Protein AF-A0A2N2SIC5-F1 (afdb_monomer_lite)

pLDDT: mean 75.86, std 14.74, range [39.22, 92.5]

Radius of gyration: 24.03 Å; chains: 1; bounding box: 62×28×42 Å

Structure (mmCIF, N/CA/C/O backbone):
data_AF-A0A2N2SIC5-F1
#
_entry.id   AF-A0A2N2SIC5-F1
#
loop_
_atom_site.group_PDB
_atom_site.id
_atom_site.type_symbol
_atom_site.label_atom_id
_atom_site.label_alt_id
_atom_site.label_comp_id
_atom_site.label_asym_id
_atom_site.label_entity_id
_atom_site.label_seq_id
_atom_site.pdbx_PDB_ins_code
_atom_site.Cartn_x
_atom_site.Cartn_y
_atom_site.Cartn_z
_atom_site.occupancy
_atom_site.B_iso_or_equiv
_atom_site.auth_seq_id
_atom_site.auth_comp_id
_atom_site.auth_asym_id
_atom_site.auth_atom_id
_atom_site.pdbx_PDB_model_num
ATOM 1 N N . MET A 1 1 ? -31.256 8.139 -13.912 1.00 39.22 1 MET A N 1
ATOM 2 C CA . MET A 1 1 ? -32.520 7.819 -13.214 1.00 39.22 1 MET A CA 1
ATOM 3 C C . MET A 1 1 ? -32.437 6.377 -12.755 1.00 39.22 1 MET A C 1
ATOM 5 O O . MET A 1 1 ? -32.434 5.492 -13.598 1.00 39.22 1 MET A O 1
ATOM 9 N N . THR A 1 2 ? -32.267 6.130 -11.459 1.00 52.50 2 THR A N 1
ATOM 10 C CA . THR A 1 2 ? -32.295 4.773 -10.899 1.00 52.50 2 THR A CA 1
ATOM 11 C C . THR A 1 2 ? -33.745 4.310 -10.820 1.00 52.50 2 THR A C 1
ATOM 13 O O . THR A 1 2 ? -34.577 4.963 -10.194 1.00 52.50 2 THR A O 1
ATOM 16 N N . ILE A 1 3 ? -34.062 3.209 -11.498 1.00 56.78 3 ILE A N 1
ATOM 17 C CA . ILE A 1 3 ? -35.360 2.546 -11.384 1.00 56.78 3 ILE A CA 1
ATOM 18 C C . ILE A 1 3 ? -35.374 1.895 -10.001 1.00 56.78 3 ILE A C 1
ATOM 20 O O . ILE A 1 3 ? -34.722 0.876 -9.795 1.00 56.78 3 ILE A O 1
ATOM 24 N N . GLU A 1 4 ? -36.041 2.523 -9.031 1.00 64.50 4 GLU A N 1
ATOM 25 C CA . GLU A 1 4 ? -36.228 1.907 -7.715 1.00 64.50 4 GLU A CA 1
ATOM 26 C C . GLU A 1 4 ? -36.967 0.580 -7.887 1.00 64.50 4 GLU A C 1
ATOM 28 O O . GLU A 1 4 ? -38.041 0.532 -8.502 1.00 64.50 4 GLU A O 1
ATOM 33 N N . SER A 1 5 ? -36.388 -0.493 -7.348 1.00 83.06 5 SER A N 1
ATOM 34 C CA . SER A 1 5 ? -36.989 -1.817 -7.439 1.00 83.06 5 SER A CA 1
ATOM 35 C C . SER A 1 5 ? -38.326 -1.838 -6.686 1.00 83.06 5 SER A C 1
ATOM 37 O O . SER A 1 5 ? -38.518 -1.140 -5.686 1.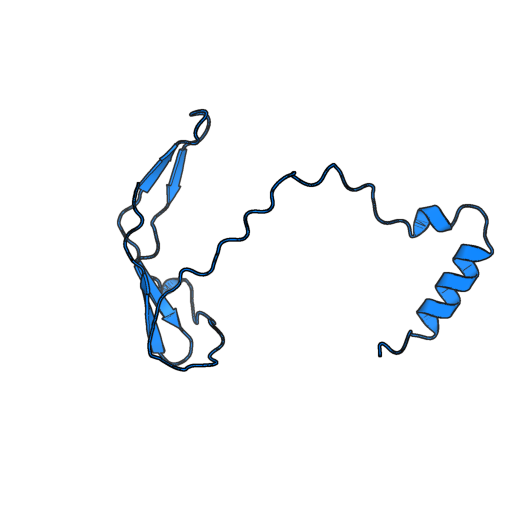00 83.06 5 SER A O 1
ATOM 39 N N . LEU A 1 6 ? -39.285 -2.645 -7.152 1.00 81.94 6 LEU A N 1
ATOM 40 C CA . LEU A 1 6 ? -40.566 -2.828 -6.449 1.00 81.94 6 LEU A CA 1
ATOM 41 C C . LEU A 1 6 ? -40.355 -3.326 -5.009 1.00 81.94 6 LEU A C 1
ATOM 43 O O . LEU A 1 6 ? -41.131 -2.986 -4.115 1.00 81.94 6 LEU A O 1
ATOM 47 N N . LEU A 1 7 ? -39.268 -4.070 -4.786 1.00 81.00 7 LEU A N 1
ATOM 48 C CA . LEU A 1 7 ? -38.844 -4.538 -3.475 1.00 81.00 7 LEU A CA 1
ATOM 49 C C . LEU A 1 7 ? -38.446 -3.373 -2.560 1.00 81.00 7 LEU A C 1
ATOM 51 O O . LEU A 1 7 ? -38.922 -3.314 -1.429 1.00 81.00 7 LEU A O 1
ATOM 55 N N . ASP A 1 8 ? -37.672 -2.402 -3.052 1.00 82.44 8 ASP A N 1
ATOM 56 C CA . ASP A 1 8 ? -37.278 -1.229 -2.256 1.00 82.44 8 ASP A CA 1
ATOM 57 C C . ASP A 1 8 ? -38.491 -0.414 -1.804 1.00 82.44 8 ASP A C 1
ATOM 59 O O . ASP A 1 8 ? -38.543 0.065 -0.669 1.00 82.44 8 ASP A O 1
ATOM 63 N N . LYS A 1 9 ? -39.505 -0.284 -2.666 1.00 83.88 9 LYS A N 1
ATOM 64 C CA . LYS A 1 9 ? -40.752 0.409 -2.310 1.00 83.88 9 LYS A CA 1
ATOM 65 C C . LYS A 1 9 ? -41.540 -0.348 -1.243 1.00 83.88 9 LYS A C 1
ATOM 67 O O . LYS A 1 9 ? -42.025 0.276 -0.298 1.00 83.88 9 LYS A O 1
ATOM 72 N N . ALA A 1 10 ? -41.643 -1.671 -1.367 1.00 82.81 1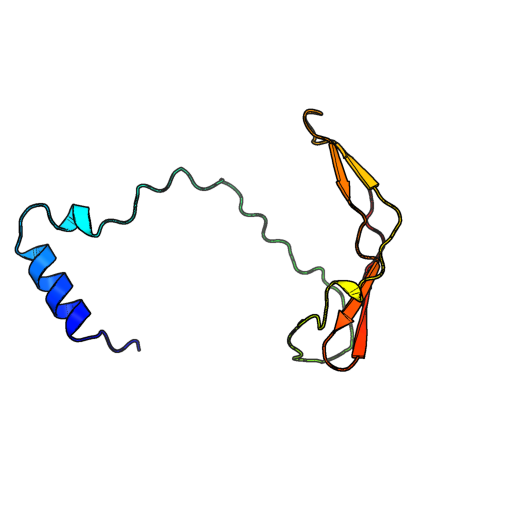0 ALA A N 1
ATOM 73 C CA . ALA A 1 10 ? -42.327 -2.514 -0.388 1.00 82.81 10 ALA A CA 1
ATOM 74 C C . ALA A 1 10 ? -41.624 -2.482 0.980 1.00 82.81 10 ALA A C 1
ATOM 76 O O . ALA A 1 10 ? -42.278 -2.288 2.005 1.00 82.81 10 ALA A O 1
ATOM 77 N N . VAL A 1 11 ? -40.291 -2.576 0.997 1.00 83.44 11 VAL A N 1
ATOM 78 C CA . VAL A 1 11 ? -39.489 -2.505 2.227 1.00 83.44 11 VAL A CA 1
ATOM 79 C C . VAL A 1 11 ? -39.643 -1.139 2.902 1.00 83.44 11 VAL A C 1
ATOM 81 O O . VAL A 1 11 ? -39.934 -1.080 4.096 1.00 83.44 11 VAL A O 1
ATOM 84 N N . LYS A 1 12 ? -39.560 -0.031 2.149 1.00 84.19 12 LYS A N 1
ATOM 85 C CA . LYS A 1 12 ? -39.780 1.326 2.690 1.00 84.19 12 LYS A CA 1
ATOM 86 C C . LYS A 1 12 ? -41.182 1.500 3.290 1.00 84.19 12 LYS A C 1
ATOM 88 O O . LYS A 1 12 ? -41.326 2.144 4.329 1.00 84.19 12 LYS A O 1
ATOM 93 N N . ALA A 1 13 ? -42.211 0.929 2.661 1.00 84.75 13 ALA A N 1
ATOM 94 C CA . ALA A 1 13 ? -43.585 0.997 3.160 1.00 84.75 13 ALA A CA 1
ATOM 95 C C . ALA A 1 13 ? -43.768 0.242 4.489 1.00 84.75 13 ALA A C 1
ATOM 97 O O . ALA A 1 13 ? -44.422 0.759 5.396 1.00 84.75 13 ALA A O 1
ATOM 98 N N . VAL A 1 14 ? -43.161 -0.941 4.629 1.00 84.50 14 VAL A N 1
ATOM 99 C CA . VAL A 1 14 ? -43.212 -1.736 5.869 1.00 84.50 14 VAL A CA 1
ATOM 100 C C . VAL A 1 14 ? -42.466 -1.035 7.002 1.00 84.50 14 VAL A C 1
ATOM 102 O O . VAL A 1 14 ? -43.013 -0.891 8.094 1.00 84.50 14 VAL A O 1
ATOM 105 N N . VAL A 1 15 ? -41.269 -0.509 6.726 1.00 86.44 15 VAL A N 1
ATOM 106 C CA . VAL A 1 15 ? -40.467 0.219 7.722 1.00 86.44 15 VAL A CA 1
ATOM 107 C C . VAL A 1 15 ? -41.213 1.432 8.289 1.00 86.44 15 VAL A C 1
ATOM 109 O O . VAL A 1 15 ? -41.099 1.712 9.477 1.00 86.44 15 VAL A O 1
ATOM 112 N N . LYS A 1 16 ? -42.006 2.130 7.465 1.00 83.88 16 LYS A N 1
ATOM 113 C CA . LYS A 1 16 ? -42.798 3.295 7.895 1.00 83.88 16 LYS A CA 1
ATOM 114 C C . LYS A 1 16 ? -44.042 2.917 8.711 1.00 83.88 16 LYS A C 1
ATOM 116 O O . LYS A 1 16 ? -44.528 3.725 9.498 1.00 83.88 16 LYS A O 1
ATOM 121 N N . LYS A 1 17 ? -44.598 1.724 8.482 1.00 85.62 17 LYS A N 1
ATOM 122 C CA . LYS A 1 17 ? -45.822 1.247 9.141 1.00 85.62 17 LYS A CA 1
ATOM 123 C C . LYS A 1 17 ? -45.543 0.712 10.547 1.00 85.62 17 LYS A C 1
ATOM 125 O O . LYS A 1 17 ? -46.347 0.927 11.450 1.00 85.62 17 LYS A O 1
ATOM 130 N N . GLU A 1 18 ? -44.415 0.032 10.726 1.00 86.44 18 GLU A N 1
ATOM 131 C CA . GLU A 1 18 ? -44.089 -0.671 11.965 1.00 86.44 18 GLU A CA 1
ATOM 132 C C . GLU A 1 18 ? -43.210 0.179 12.898 1.00 86.44 18 GLU A C 1
ATOM 134 O O . GLU A 1 18 ? -42.106 0.613 12.558 1.00 86.44 18 GLU A O 1
ATOM 139 N N . LYS A 1 19 ? -43.685 0.414 14.126 1.00 81.75 19 LYS A N 1
ATOM 140 C CA . LYS A 1 19 ? -43.005 1.289 15.092 1.00 81.75 19 LYS A CA 1
ATOM 141 C C . LYS A 1 19 ? -41.642 0.707 15.495 1.00 81.75 19 LYS A C 1
ATOM 143 O O . LYS A 1 19 ? -41.565 -0.377 16.061 1.00 81.75 19 LYS A O 1
ATOM 148 N N . GLY A 1 20 ? -40.568 1.464 15.264 1.00 76.69 20 GLY A N 1
ATOM 149 C CA . GLY A 1 20 ? -39.199 1.103 15.663 1.00 76.69 20 GLY A CA 1
ATOM 150 C C . GLY A 1 20 ? -38.357 0.421 14.580 1.00 76.69 20 GLY A C 1
ATOM 151 O O . GLY A 1 20 ? -37.150 0.275 14.770 1.00 76.69 20 GLY A O 1
ATOM 152 N N . TRP A 1 21 ? -38.944 0.085 13.429 1.00 80.06 21 TRP A N 1
ATOM 153 C CA . TRP A 1 21 ? -38.237 -0.553 12.311 1.00 80.06 21 TRP A CA 1
ATOM 154 C C . TRP A 1 21 ? -37.280 0.380 11.569 1.00 80.06 21 TRP A C 1
ATOM 156 O O . TRP A 1 21 ? -36.331 -0.080 10.939 1.00 80.06 21 TRP A O 1
ATOM 166 N N . GLU A 1 22 ? -37.448 1.693 11.713 1.00 79.56 22 GLU A N 1
ATOM 167 C CA . GLU A 1 22 ? -36.504 2.692 11.198 1.00 79.56 22 GLU A CA 1
ATOM 168 C C . GLU A 1 22 ? -35.083 2.477 11.744 1.00 79.56 22 GLU A C 1
ATOM 170 O O . GLU A 1 22 ? -34.103 2.726 11.046 1.00 79.56 22 GLU A O 1
ATOM 175 N N . LYS A 1 23 ? -34.959 1.941 12.968 1.00 77.44 23 LYS A N 1
ATOM 176 C CA . LYS A 1 23 ? -33.663 1.623 13.582 1.00 77.44 23 LYS A CA 1
ATOM 177 C C . LYS A 1 23 ? -33.007 0.375 12.989 1.00 77.44 23 LYS A C 1
ATOM 179 O O . LYS A 1 23 ? -31.792 0.256 13.073 1.00 77.44 23 LYS A O 1
ATOM 184 N N . ALA A 1 24 ? -33.782 -0.535 12.396 1.00 76.88 24 ALA A N 1
ATOM 185 C CA . ALA A 1 24 ? -33.266 -1.769 11.800 1.00 76.88 24 ALA A CA 1
ATOM 186 C C . ALA A 1 24 ? -32.572 -1.524 10.450 1.00 76.88 24 ALA A C 1
ATOM 188 O O . ALA A 1 24 ? -31.701 -2.293 10.058 1.00 76.88 24 ALA A O 1
ATOM 189 N N . ILE A 1 25 ? -32.943 -0.441 9.757 1.00 75.88 25 ILE A N 1
ATOM 190 C CA . ILE A 1 25 ? -32.332 -0.026 8.486 1.00 75.88 25 ILE A CA 1
ATOM 191 C C . ILE A 1 25 ? -31.387 1.171 8.636 1.00 75.88 25 ILE A C 1
ATOM 193 O O . ILE A 1 25 ? -30.804 1.627 7.651 1.00 75.88 25 ILE A O 1
ATOM 197 N N . ALA A 1 26 ? -31.261 1.718 9.847 1.00 76.38 26 ALA A N 1
ATOM 198 C CA . ALA A 1 26 ? -30.394 2.853 10.095 1.00 76.38 26 ALA A CA 1
ATOM 199 C C . ALA A 1 26 ? -28.930 2.431 9.887 1.00 76.38 26 ALA A C 1
ATOM 201 O O . ALA A 1 26 ? -28.489 1.440 10.476 1.00 76.38 26 ALA A O 1
ATOM 202 N N . PRO A 1 27 ? -28.150 3.168 9.076 1.00 76.00 27 PRO A N 1
ATOM 203 C CA . PRO A 1 27 ? -26.719 2.928 9.006 1.00 76.00 27 PRO A CA 1
ATOM 204 C C . PRO A 1 27 ? -26.107 3.123 10.404 1.00 76.00 27 PRO A C 1
ATOM 206 O O . PRO A 1 27 ? -26.572 3.984 11.159 1.00 76.00 27 PRO A O 1
ATOM 209 N N . PRO A 1 28 ? -25.069 2.350 10.767 1.00 78.31 28 PRO A N 1
ATOM 210 C CA . PRO A 1 28 ? -24.436 2.464 12.074 1.00 78.31 28 PRO A CA 1
ATOM 211 C C . PRO A 1 28 ? -23.924 3.888 12.308 1.00 78.31 28 PRO A C 1
ATOM 213 O O . PRO A 1 28 ? -23.543 4.590 11.364 1.00 78.31 28 PRO A O 1
ATOM 216 N N . ALA A 1 29 ? -23.902 4.303 13.576 1.00 79.25 29 ALA A N 1
ATOM 217 C CA . ALA A 1 29 ? -23.380 5.604 13.967 1.00 79.25 29 ALA A CA 1
ATOM 218 C C . ALA A 1 29 ? -21.940 5.754 13.451 1.00 79.25 29 ALA A C 1
ATOM 220 O O . ALA A 1 29 ? -21.048 4.993 13.825 1.00 79.25 29 ALA A O 1
ATOM 221 N N . LYS A 1 30 ? -21.719 6.721 12.558 1.00 78.88 30 LYS A N 1
ATOM 222 C CA . LYS A 1 30 ? -20.378 7.061 12.081 1.00 78.88 30 LYS A CA 1
ATOM 223 C C . LYS A 1 30 ? -19.736 7.993 13.104 1.00 78.88 30 LYS A C 1
ATOM 225 O O . LYS A 1 30 ? -20.351 8.978 13.505 1.00 78.88 30 LYS A O 1
ATOM 230 N N . GLY A 1 31 ? -18.514 7.670 13.523 1.00 80.88 31 GLY A N 1
ATOM 231 C CA . GLY A 1 31 ? -17.701 8.560 14.350 1.00 80.88 31 GLY A CA 1
ATOM 232 C C . GLY A 1 31 ? -17.357 9.869 13.625 1.00 80.88 31 GLY A C 1
ATOM 233 O O . GLY A 1 31 ? -17.621 9.998 12.423 1.00 80.88 31 GLY A O 1
ATOM 234 N N . PRO A 1 32 ? -16.765 10.846 14.333 1.00 79.56 32 PRO A N 1
ATOM 235 C CA . PRO A 1 32 ? -16.348 12.102 13.728 1.00 79.56 32 PRO A CA 1
ATOM 236 C C . PRO A 1 32 ? -15.396 11.830 12.562 1.00 79.56 32 PRO A C 1
ATOM 238 O O . PRO A 1 32 ? -14.389 11.135 12.692 1.00 79.56 32 PRO A O 1
ATOM 241 N N . GLN A 1 33 ? -15.741 12.371 11.399 1.00 73.12 33 GLN A N 1
ATOM 242 C CA . GLN A 1 33 ? -14.870 12.342 10.237 1.00 73.12 33 GLN A CA 1
ATOM 243 C C . GLN A 1 33 ? -13.672 13.261 10.508 1.00 73.12 33 GLN A C 1
ATOM 245 O O . GLN A 1 33 ? -13.846 14.347 11.059 1.00 73.12 33 GLN A O 1
ATOM 250 N N . ALA A 1 34 ? -12.462 12.834 10.135 1.00 75.94 34 ALA A N 1
ATOM 251 C CA . ALA A 1 34 ? -11.269 13.662 10.290 1.00 75.94 34 ALA A CA 1
ATOM 252 C C . ALA A 1 34 ? -11.491 15.048 9.642 1.00 75.94 34 ALA A C 1
ATOM 254 O O . ALA A 1 34 ? -12.042 15.111 8.536 1.00 75.94 34 ALA A O 1
ATOM 255 N N . PRO A 1 35 ? -11.061 16.146 10.296 1.00 72.50 35 PRO A N 1
ATOM 256 C CA . PRO A 1 35 ? -11.340 17.517 9.852 1.00 72.50 35 PRO A CA 1
ATOM 257 C C . PRO A 1 35 ? -10.746 17.827 8.474 1.00 72.50 35 PRO A C 1
ATOM 259 O O . PRO A 1 35 ? -11.223 18.713 7.768 1.00 72.50 35 PRO A O 1
ATOM 262 N N . THR A 1 36 ? -9.740 17.058 8.062 1.00 65.81 36 THR A N 1
ATOM 263 C CA . THR A 1 36 ? -9.022 17.265 6.814 1.00 65.81 36 THR A CA 1
ATOM 264 C C . THR A 1 36 ? -8.931 15.939 6.067 1.00 65.81 36 THR A C 1
ATOM 266 O O . THR A 1 36 ? -8.235 15.018 6.485 1.00 65.81 36 THR A O 1
ATOM 269 N N . ARG A 1 37 ? -9.618 15.829 4.924 1.00 65.56 37 ARG A N 1
ATOM 270 C CA . ARG A 1 37 ? -9.229 14.871 3.879 1.00 65.56 37 ARG A CA 1
ATOM 271 C C . ARG A 1 37 ? -8.184 15.568 3.025 1.00 65.56 37 ARG A C 1
ATOM 273 O O . ARG A 1 37 ? -8.513 16.541 2.348 1.00 65.56 37 ARG A O 1
ATOM 280 N N . GLY A 1 38 ? -6.947 15.079 3.051 1.00 60.69 38 GLY A N 1
ATOM 281 C CA . GLY A 1 38 ? -5.950 15.485 2.069 1.00 60.69 38 GLY A CA 1
ATOM 282 C C . GLY A 1 38 ? -6.478 15.156 0.675 1.00 60.69 38 GLY A C 1
ATOM 283 O O . GLY A 1 38 ? -6.626 13.989 0.322 1.00 60.69 38 GLY A O 1
ATOM 284 N N . LYS A 1 39 ? -6.815 16.179 -0.111 1.00 64.19 39 LYS A N 1
ATOM 285 C CA . LYS A 1 39 ? -6.931 16.026 -1.558 1.00 64.19 39 LYS A CA 1
ATOM 286 C C . LYS A 1 39 ? -5.496 16.078 -2.054 1.00 64.19 39 LYS A C 1
ATOM 288 O O . LYS A 1 39 ? -4.942 17.167 -2.163 1.00 64.19 39 LYS A O 1
ATOM 293 N N . GLY A 1 40 ? -4.871 14.921 -2.261 1.00 46.91 40 GLY A N 1
ATOM 294 C CA . GLY A 1 40 ? -3.648 14.893 -3.052 1.00 46.91 40 GLY A CA 1
ATOM 295 C C . GLY A 1 40 ? -3.979 15.579 -4.371 1.00 46.91 40 GLY A C 1
ATOM 296 O O . GLY A 1 40 ? -4.867 15.116 -5.087 1.00 46.91 40 GLY A O 1
ATOM 297 N N . LEU A 1 41 ? -3.368 16.732 -4.644 1.00 55.16 41 LEU A N 1
ATOM 298 C CA . LEU A 1 41 ? -3.409 17.253 -5.998 1.00 55.16 41 LEU A CA 1
ATOM 299 C C . LEU A 1 41 ? -2.686 16.202 -6.843 1.00 55.16 41 LEU A C 1
ATOM 301 O O . LEU A 1 41 ? -1.556 15.854 -6.488 1.00 55.16 41 LEU A O 1
ATOM 305 N N . PRO A 1 42 ? -3.289 15.667 -7.920 1.00 51.56 42 PRO A N 1
ATOM 306 C CA . PRO A 1 42 ? -2.472 15.027 -8.932 1.00 51.56 42 PRO A CA 1
ATOM 307 C C . PRO A 1 42 ? -1.437 16.078 -9.325 1.00 51.56 42 PRO A C 1
ATOM 309 O O . PRO A 1 42 ? -1.799 17.197 -9.701 1.00 51.56 42 PRO A O 1
ATOM 312 N N . GLY A 1 43 ? -0.160 15.769 -9.095 1.00 45.44 43 GLY A N 1
ATOM 3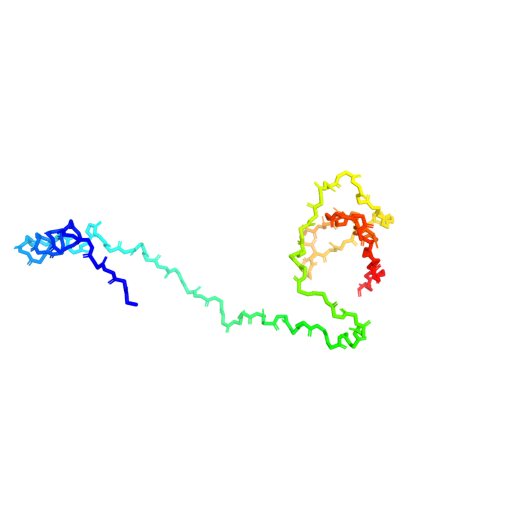13 C CA . GLY A 1 43 ? 0.922 16.676 -9.438 1.00 45.44 43 GLY A CA 1
ATOM 314 C C . GLY A 1 43 ? 0.716 17.129 -10.875 1.00 45.44 43 GLY A C 1
ATOM 315 O O . GLY A 1 43 ? 0.369 16.310 -11.731 1.00 45.44 43 GLY A O 1
ATOM 316 N N . ALA A 1 44 ? 0.868 18.430 -11.123 1.00 48.31 44 ALA A N 1
ATOM 317 C CA . ALA A 1 44 ? 0.905 18.991 -12.463 1.00 48.31 44 ALA A CA 1
ATOM 318 C C . ALA A 1 44 ? 2.148 18.444 -13.178 1.00 48.31 44 ALA A C 1
ATOM 320 O O . ALA A 1 44 ? 3.170 19.107 -13.314 1.00 48.31 44 ALA A O 1
ATOM 321 N N . THR A 1 45 ? 2.072 17.185 -13.579 1.00 47.94 45 THR A N 1
ATOM 322 C CA . THR A 1 45 ? 3.002 16.563 -14.496 1.00 47.94 45 THR A CA 1
ATOM 323 C C . THR A 1 45 ? 2.415 16.873 -15.856 1.00 47.94 45 THR A C 1
ATOM 325 O O . THR A 1 45 ? 1.458 16.238 -16.296 1.00 47.94 45 THR A O 1
ATOM 328 N N . GLN A 1 46 ? 2.936 17.921 -16.494 1.00 46.25 46 GLN A N 1
ATOM 329 C CA . GLN A 1 46 ? 2.904 17.993 -17.946 1.00 46.25 46 GLN A CA 1
ATOM 330 C C . GLN A 1 46 ? 3.627 16.742 -18.441 1.00 46.25 46 GLN A C 1
ATOM 332 O O . GLN A 1 46 ? 4.852 16.686 -18.461 1.00 46.25 46 GLN A O 1
ATOM 337 N N . GLN A 1 47 ? 2.858 15.710 -18.757 1.00 43.59 47 GLN A N 1
ATOM 338 C CA . GLN A 1 47 ? 3.322 14.608 -19.570 1.00 43.59 47 GLN A CA 1
ATOM 339 C C . GLN A 1 47 ? 2.502 14.685 -20.853 1.00 43.59 47 GLN A C 1
ATOM 341 O O . GLN A 1 47 ? 1.328 14.318 -20.894 1.00 43.59 47 GLN A O 1
ATOM 346 N N . GLU A 1 48 ? 3.110 15.282 -21.878 1.00 45.47 48 GLU A N 1
ATOM 347 C CA . GLU A 1 48 ? 2.677 15.118 -23.260 1.00 45.47 48 GLU A CA 1
ATOM 348 C C . GLU A 1 48 ? 2.669 13.616 -23.554 1.00 45.47 48 GLU A C 1
ATOM 350 O O . GLU A 1 48 ? 3.706 12.959 -23.580 1.00 45.47 48 GLU A O 1
ATOM 355 N N . GLY A 1 49 ? 1.474 13.051 -23.672 1.00 39.94 49 GLY A N 1
ATOM 356 C CA . GLY A 1 49 ? 1.293 11.613 -23.802 1.00 39.94 49 GLY A CA 1
ATOM 357 C C . GLY A 1 49 ? -0.157 11.243 -23.566 1.00 39.94 49 GLY A C 1
ATOM 358 O O . GLY A 1 49 ? -0.509 10.684 -22.533 1.00 39.94 49 GLY A O 1
ATOM 359 N N . GLY A 1 50 ? -1.019 11.621 -24.509 1.00 45.22 50 GLY A N 1
ATOM 360 C CA . GLY A 1 50 ? -2.423 11.241 -24.499 1.00 45.22 50 GLY A CA 1
ATOM 361 C C . GLY A 1 50 ? -2.573 9.723 -24.510 1.00 45.22 50 GLY A C 1
ATOM 362 O O . GLY A 1 50 ? -2.238 9.057 -25.484 1.00 45.22 50 GLY A O 1
ATOM 363 N N . GLY A 1 51 ? -3.126 9.198 -23.425 1.00 39.59 51 GLY A N 1
ATOM 364 C CA . GLY A 1 51 ? -3.586 7.829 -23.318 1.00 39.59 51 GLY A CA 1
ATOM 365 C C . GLY A 1 51 ? -4.688 7.783 -22.276 1.00 39.59 51 GLY A C 1
ATOM 366 O O . GLY A 1 51 ? -4.416 7.787 -21.082 1.00 39.59 51 GLY A O 1
ATOM 367 N N . SER A 1 52 ? -5.941 7.726 -22.727 1.00 47.81 52 SER A N 1
ATOM 368 C CA . SER A 1 52 ? -7.079 7.270 -21.919 1.00 47.81 52 SER A CA 1
ATOM 369 C C . SER A 1 52 ? -6.933 5.759 -21.665 1.00 47.81 52 SER A C 1
ATOM 371 O O . SER A 1 52 ? -7.776 4.963 -22.072 1.00 47.81 52 SER A O 1
ATOM 373 N N . GLY A 1 53 ? -5.808 5.357 -21.078 1.00 51.34 53 GLY A N 1
ATOM 374 C CA . GLY A 1 53 ? -5.499 3.993 -20.691 1.00 51.34 53 GLY A CA 1
ATOM 375 C C . GLY A 1 53 ? -5.836 3.832 -19.222 1.00 51.34 53 GLY A C 1
ATOM 376 O O . GLY A 1 53 ? -5.416 4.632 -18.388 1.00 51.34 53 GLY A O 1
ATOM 377 N N . SER A 1 54 ? -6.627 2.817 -18.900 1.00 57.66 54 SER A N 1
ATOM 378 C CA . SER A 1 54 ? -6.778 2.379 -17.520 1.00 57.66 54 SER A CA 1
ATOM 379 C C . SER A 1 54 ? -5.376 2.091 -16.970 1.00 57.66 54 SER A C 1
ATOM 381 O O . SER A 1 54 ? -4.637 1.328 -17.589 1.00 57.66 54 SER A O 1
ATOM 383 N N . PHE A 1 55 ? -4.982 2.710 -15.852 1.00 65.69 55 PHE A N 1
ATOM 384 C CA . PHE A 1 55 ? -3.730 2.386 -15.156 1.00 65.69 55 PHE A CA 1
ATOM 385 C C . PHE A 1 55 ? -3.895 1.025 -14.467 1.00 65.69 55 PHE A C 1
ATOM 387 O O . PHE A 1 55 ? -4.037 0.938 -13.248 1.00 65.69 55 PHE A O 1
ATOM 394 N N . VAL A 1 56 ? -3.968 -0.029 -15.279 1.00 74.00 56 VAL A N 1
ATOM 395 C CA . VAL A 1 56 ? -4.074 -1.418 -14.847 1.00 74.00 56 VAL A CA 1
ATOM 396 C C . VAL A 1 56 ? -2.688 -2.011 -14.962 1.00 74.00 56 VAL A C 1
ATOM 398 O O . VAL A 1 56 ? -2.100 -2.122 -16.038 1.00 74.00 56 VAL A O 1
ATOM 401 N N . GLU A 1 57 ? -2.146 -2.333 -13.803 1.00 73.56 57 GLU A N 1
ATOM 402 C CA . GLU A 1 57 ? -0.936 -3.119 -13.708 1.00 73.56 57 GLU A CA 1
ATOM 403 C C . GLU A 1 57 ? -1.237 -4.569 -14.083 1.00 73.56 57 GLU A C 1
ATOM 405 O O . GLU A 1 57 ? -2.256 -5.121 -13.664 1.00 73.56 57 GLU A O 1
ATOM 410 N N . GLN A 1 58 ? -0.346 -5.178 -14.864 1.00 75.56 58 GLN A N 1
ATOM 411 C CA . GLN A 1 58 ? -0.513 -6.560 -15.303 1.00 75.56 58 GLN A C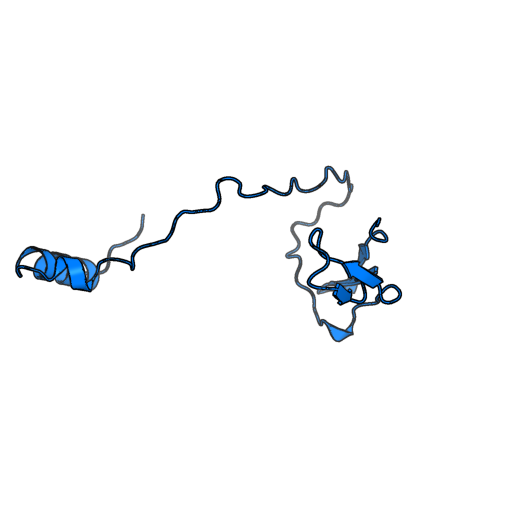A 1
ATOM 412 C C . GLN A 1 58 ? -0.210 -7.557 -14.175 1.00 75.56 58 GLN A C 1
ATOM 414 O O . GLN A 1 58 ? -0.958 -8.513 -13.983 1.00 75.56 58 GLN A O 1
ATOM 419 N N . ASP A 1 59 ? 0.885 -7.342 -13.439 1.00 81.00 59 ASP A N 1
ATOM 420 C CA . ASP A 1 59 ? 1.294 -8.174 -12.307 1.00 81.00 59 ASP A CA 1
ATOM 421 C C . ASP A 1 59 ? 2.220 -7.397 -11.357 1.00 81.00 59 ASP A C 1
ATOM 423 O O . ASP A 1 59 ? 3.108 -6.667 -11.798 1.00 81.00 59 ASP A O 1
ATOM 427 N N . TYR A 1 60 ? 2.051 -7.612 -10.051 1.00 80.75 60 TYR A N 1
ATOM 428 C CA . TYR A 1 60 ? 2.862 -6.996 -9.002 1.00 80.75 60 TYR A CA 1
ATOM 429 C C . TYR A 1 60 ? 4.301 -7.529 -8.965 1.00 80.75 60 TYR A C 1
ATOM 431 O O . TYR A 1 60 ? 5.175 -6.887 -8.383 1.00 80.75 60 TYR A O 1
ATOM 439 N N . THR A 1 61 ? 4.561 -8.701 -9.553 1.00 85.75 61 THR A N 1
ATOM 440 C CA . THR A 1 61 ? 5.913 -9.283 -9.600 1.00 85.75 61 THR A CA 1
ATOM 441 C C . THR A 1 61 ? 6.825 -8.590 -10.614 1.00 85.7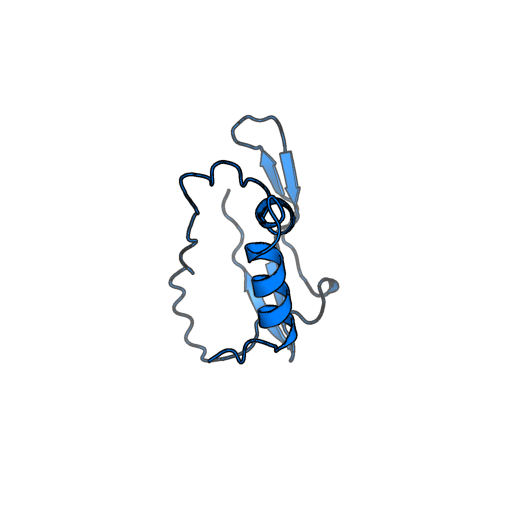5 61 THR A C 1
ATOM 443 O O . THR A 1 61 ? 8.045 -8.650 -10.484 1.00 85.75 61 THR A O 1
ATOM 446 N N . ALA A 1 62 ? 6.250 -7.880 -11.590 1.00 84.75 62 ALA A N 1
ATOM 447 C CA . ALA A 1 62 ? 6.988 -7.153 -12.623 1.00 84.75 62 ALA A CA 1
ATOM 448 C C . ALA A 1 62 ? 7.521 -5.787 -12.147 1.00 84.75 62 ALA A C 1
ATOM 450 O O . ALA A 1 62 ? 8.121 -5.045 -12.929 1.00 84.75 62 ALA A O 1
ATOM 451 N N . ARG A 1 63 ? 7.287 -5.429 -10.879 1.00 88.62 63 ARG A N 1
ATOM 452 C CA . ARG A 1 63 ? 7.755 -4.173 -10.296 1.00 88.62 63 ARG A CA 1
ATOM 453 C C . ARG A 1 63 ? 9.253 -4.224 -10.035 1.00 88.62 63 ARG A C 1
ATOM 455 O O . ARG A 1 63 ? 9.758 -5.144 -9.397 1.00 88.62 63 ARG A O 1
ATOM 462 N N . GLU A 1 64 ? 9.956 -3.175 -10.442 1.00 90.06 64 GLU A N 1
ATOM 463 C CA . GLU A 1 64 ? 11.313 -2.935 -9.952 1.00 90.06 64 GLU A CA 1
ATOM 464 C C . GLU A 1 64 ? 11.239 -1.970 -8.771 1.00 90.06 64 GLU A C 1
ATOM 466 O O . GLU A 1 64 ? 10.469 -1.004 -8.791 1.00 90.06 64 GLU A O 1
ATOM 471 N N . HIS A 1 65 ? 12.057 -2.212 -7.750 1.00 92.50 65 HIS A N 1
ATOM 472 C CA . HIS A 1 65 ? 12.085 -1.424 -6.523 1.00 92.50 65 HIS A CA 1
ATOM 473 C C . HIS A 1 65 ? 13.434 -0.728 -6.331 1.00 92.50 65 HIS A C 1
ATOM 475 O O . HIS A 1 65 ? 14.483 -1.220 -6.750 1.00 92.50 65 HIS A O 1
ATOM 481 N N . TRP A 1 66 ? 13.397 0.428 -5.677 1.00 91.25 66 TRP A N 1
ATOM 482 C CA . TRP A 1 66 ? 14.566 1.045 -5.063 1.00 91.25 66 TRP A CA 1
ATOM 483 C C . TRP A 1 66 ? 14.984 0.261 -3.804 1.00 91.25 66 TRP A C 1
ATOM 485 O O . TRP A 1 66 ? 14.190 -0.539 -3.298 1.00 91.25 66 TRP A O 1
ATOM 495 N N . PRO A 1 67 ? 16.203 0.484 -3.274 1.00 92.00 67 PRO A N 1
ATOM 496 C CA . PRO A 1 67 ? 16.610 -0.084 -1.992 1.00 92.00 67 PRO A CA 1
ATOM 497 C C . PRO A 1 67 ? 15.600 0.209 -0.877 1.00 92.00 67 PRO A C 1
ATOM 499 O O . PRO A 1 67 ? 14.924 1.242 -0.895 1.00 92.00 67 PRO A O 1
ATOM 502 N N . GLU A 1 68 ? 15.514 -0.699 0.096 1.00 92.25 68 GLU A N 1
ATOM 503 C CA . GLU A 1 68 ? 14.628 -0.540 1.248 1.00 92.25 68 GLU A CA 1
ATOM 504 C C . GLU A 1 68 ? 14.888 0.770 1.985 1.00 92.25 68 GLU A C 1
ATOM 506 O O . GLU A 1 68 ? 16.028 1.214 2.155 1.00 92.25 68 GLU A O 1
ATOM 511 N N . ARG A 1 69 ? 13.800 1.381 2.448 1.00 86.75 69 ARG A N 1
ATOM 512 C CA . ARG A 1 69 ? 13.839 2.595 3.249 1.00 86.75 69 ARG A CA 1
ATOM 513 C C . ARG A 1 69 ? 13.065 2.410 4.534 1.00 86.75 69 ARG A C 1
ATOM 515 O O . ARG A 1 69 ? 12.046 1.729 4.560 1.00 86.75 69 ARG A O 1
ATOM 522 N N . SER A 1 70 ? 13.544 3.075 5.577 1.00 89.31 70 SER A N 1
ATOM 523 C CA . SER A 1 70 ? 12.890 3.161 6.875 1.00 89.31 70 SER A CA 1
ATOM 524 C C . SER A 1 70 ? 12.428 4.592 7.127 1.00 89.31 70 SER A C 1
ATOM 526 O O . SER A 1 70 ? 13.259 5.502 7.127 1.00 89.31 70 SER A O 1
ATOM 528 N N . VAL A 1 71 ? 11.138 4.793 7.393 1.00 86.00 71 VAL A N 1
ATOM 529 C CA . VAL A 1 71 ? 10.626 6.076 7.899 1.00 86.00 71 VAL A CA 1
ATOM 530 C C . VAL A 1 71 ? 9.964 5.852 9.243 1.00 86.00 71 VAL A C 1
ATOM 532 O O . VAL A 1 71 ? 9.089 4.998 9.389 1.00 86.00 71 VAL A O 1
ATOM 535 N N . ALA A 1 72 ? 10.415 6.621 10.228 1.00 88.88 72 ALA A N 1
ATOM 536 C CA . ALA A 1 72 ? 9.795 6.671 11.537 1.00 88.88 72 ALA A CA 1
ATOM 537 C C . ALA A 1 72 ? 8.557 7.569 11.488 1.00 88.88 72 ALA A C 1
ATOM 539 O O . ALA A 1 72 ? 8.545 8.607 10.820 1.00 88.88 72 ALA A O 1
ATOM 540 N N . THR A 1 73 ? 7.517 7.185 12.216 1.00 87.38 73 THR A N 1
ATOM 541 C CA . THR A 1 73 ? 6.394 8.074 12.491 1.00 87.38 73 THR A CA 1
ATOM 542 C C . THR A 1 73 ? 6.881 9.302 13.259 1.00 87.38 73 THR A C 1
ATOM 544 O O . THR A 1 73 ? 7.900 9.266 13.948 1.00 87.38 73 THR A O 1
ATOM 547 N N . SER A 1 74 ? 6.157 10.417 13.157 1.00 86.31 74 SER A N 1
ATOM 548 C CA . SER A 1 74 ? 6.550 11.675 13.811 1.00 86.31 74 SER A CA 1
ATOM 549 C C . SER A 1 74 ? 6.636 11.573 15.339 1.00 86.31 74 SER A C 1
ATOM 551 O O . SER A 1 74 ? 7.330 12.363 15.967 1.00 86.31 74 SER A O 1
ATOM 553 N N . ASP A 1 75 ? 5.914 10.621 15.931 1.00 85.81 75 ASP A N 1
ATOM 554 C CA . ASP A 1 75 ? 5.940 10.291 17.359 1.00 85.81 75 ASP A CA 1
ATOM 555 C C . ASP A 1 75 ? 7.000 9.230 17.723 1.00 85.81 75 ASP A C 1
ATOM 557 O O . ASP A 1 75 ? 7.177 8.921 18.899 1.00 85.81 75 ASP A O 1
ATOM 561 N N . GLY A 1 76 ? 7.710 8.676 16.733 1.00 84.50 76 GLY A N 1
ATOM 562 C CA . GLY A 1 76 ? 8.771 7.683 16.906 1.00 84.50 76 GLY A CA 1
ATOM 563 C C . GLY A 1 76 ? 8.296 6.301 17.362 1.00 84.50 76 GLY A C 1
ATOM 564 O O . GLY A 1 76 ? 9.127 5.452 17.676 1.00 84.50 76 GLY A O 1
ATOM 565 N N . VAL A 1 77 ? 6.982 6.064 17.419 1.00 91.06 77 VAL A N 1
ATOM 566 C CA . VAL A 1 77 ? 6.411 4.816 17.948 1.00 91.06 77 VAL A CA 1
ATOM 567 C C . VAL A 1 77 ? 6.544 3.669 16.947 1.00 91.06 77 VAL A C 1
ATOM 569 O O . VAL A 1 77 ? 6.743 2.521 17.346 1.00 91.06 77 VAL A O 1
ATOM 572 N N . PHE A 1 78 ? 6.468 3.965 15.648 1.00 89.50 78 PHE A N 1
ATOM 573 C CA . PHE A 1 78 ? 6.577 2.963 14.595 1.00 89.50 78 PHE A CA 1
ATOM 574 C C . PHE A 1 78 ? 7.612 3.365 13.554 1.00 89.50 78 PHE A C 1
ATOM 576 O O . PHE A 1 78 ? 7.718 4.526 13.167 1.00 89.50 78 PHE A O 1
ATOM 583 N N . THR A 1 79 ? 8.318 2.367 13.035 1.00 90.75 79 THR A N 1
ATOM 584 C CA . THR A 1 79 ? 9.171 2.512 11.859 1.00 90.75 79 THR A CA 1
ATOM 585 C C . THR A 1 79 ? 8.598 1.646 10.757 1.00 90.75 79 THR A C 1
ATOM 587 O O . THR A 1 79 ? 8.451 0.435 10.924 1.00 90.75 79 THR A O 1
ATOM 590 N N . VAL A 1 80 ? 8.265 2.264 9.630 1.00 88.62 80 VAL A N 1
ATOM 591 C CA . VAL A 1 80 ? 7.816 1.549 8.438 1.00 88.62 80 VAL A CA 1
ATOM 592 C C . VAL A 1 80 ? 9.033 1.293 7.568 1.00 88.62 80 VAL A C 1
ATOM 594 O O . VAL A 1 80 ? 9.698 2.238 7.145 1.00 88.62 80 VAL A O 1
ATOM 597 N N . ILE A 1 81 ? 9.313 0.017 7.314 1.00 90.81 81 ILE A N 1
ATOM 598 C CA . ILE A 1 81 ? 10.316 -0.416 6.345 1.00 90.81 81 ILE A CA 1
ATOM 599 C C . ILE A 1 81 ? 9.573 -0.801 5.073 1.00 90.81 81 ILE A C 1
ATOM 601 O O . ILE A 1 81 ? 8.695 -1.664 5.112 1.00 90.81 81 ILE A O 1
ATOM 605 N N . TRP A 1 82 ? 9.887 -0.151 3.956 1.00 90.38 82 TRP A N 1
ATOM 606 C CA . TRP A 1 82 ? 9.340 -0.543 2.663 1.00 90.38 82 TRP A CA 1
ATOM 607 C C . TRP A 1 82 ? 10.341 -0.306 1.526 1.00 90.38 82 TRP A C 1
ATOM 609 O O . TRP A 1 82 ? 11.090 0.673 1.559 1.00 90.38 82 TRP A O 1
ATOM 619 N N . PRO A 1 83 ? 10.343 -1.168 0.497 1.00 90.44 83 PRO A N 1
ATOM 620 C CA . PRO A 1 83 ? 11.058 -0.936 -0.754 1.00 90.44 83 PRO A CA 1
ATOM 621 C C . PRO A 1 83 ? 10.207 -0.073 -1.709 1.00 90.44 83 PRO A C 1
ATOM 623 O O . PRO A 1 83 ? 9.182 -0.542 -2.219 1.00 90.44 83 PRO A O 1
ATOM 626 N N . PRO A 1 84 ? 10.574 1.194 -1.984 1.00 90.81 84 PRO A N 1
ATOM 627 C CA . PRO A 1 84 ? 9.777 2.050 -2.857 1.00 90.81 84 PRO A CA 1
ATOM 628 C C . PRO A 1 84 ? 9.766 1.538 -4.296 1.00 90.81 84 PRO A C 1
ATOM 630 O O . PRO A 1 84 ? 10.794 1.120 -4.824 1.00 90.81 84 PRO A O 1
ATOM 633 N N . THR A 1 85 ? 8.618 1.609 -4.963 1.00 90.19 85 THR A N 1
ATOM 634 C CA . THR A 1 85 ? 8.515 1.219 -6.372 1.00 90.19 85 THR A CA 1
ATOM 635 C C . THR A 1 85 ? 9.293 2.190 -7.257 1.00 90.19 85 THR A C 1
ATOM 637 O O . THR A 1 85 ? 9.080 3.400 -7.202 1.00 90.19 85 THR A O 1
ATOM 640 N N . LYS A 1 86 ? 10.178 1.646 -8.091 1.00 89.31 86 LYS A N 1
ATOM 641 C CA . LYS A 1 86 ? 10.946 2.367 -9.109 1.00 89.31 86 LYS A CA 1
ATOM 642 C C . LYS A 1 86 ? 10.252 2.334 -10.462 1.00 89.31 86 LYS A C 1
ATOM 644 O O . LYS A 1 86 ? 10.233 3.340 -11.164 1.00 89.31 86 LYS A O 1
ATOM 649 N N . LYS A 1 87 ? 9.699 1.183 -10.838 1.00 88.00 87 LYS A N 1
ATOM 650 C CA . LYS A 1 87 ? 9.155 0.959 -12.177 1.00 88.00 87 LYS A CA 1
ATOM 651 C C . LYS A 1 87 ? 7.975 0.002 -12.132 1.00 88.00 87 LYS A C 1
ATOM 653 O O . LYS A 1 87 ? 7.998 -0.970 -11.379 1.00 88.00 87 LYS A O 1
ATOM 658 N N . LEU A 1 88 ? 6.977 0.285 -12.959 1.00 88.31 88 LEU A N 1
ATOM 659 C CA . LEU A 1 88 ? 5.788 -0.534 -13.168 1.00 88.31 88 LEU A CA 1
ATOM 660 C C . LEU A 1 88 ? 5.689 -0.910 -14.647 1.00 88.31 88 LEU A C 1
ATOM 662 O O . LEU A 1 88 ? 5.995 -0.087 -15.515 1.00 88.31 88 LEU A O 1
ATOM 666 N N . VAL A 1 89 ? 5.210 -2.120 -14.923 1.00 84.50 89 VAL A N 1
ATOM 667 C CA . VAL A 1 89 ? 4.838 -2.556 -16.272 1.00 84.50 89 VAL A CA 1
ATOM 668 C C . VAL A 1 89 ? 3.318 -2.715 -16.318 1.00 84.50 89 VAL A C 1
ATOM 670 O O . VAL A 1 89 ? 2.737 -3.545 -15.620 1.00 84.50 89 VAL A O 1
ATOM 673 N N . GLY A 1 90 ? 2.669 -1.853 -17.095 1.00 78.94 90 GLY A N 1
ATOM 674 C CA . GLY A 1 90 ? 1.230 -1.855 -17.314 1.00 78.94 90 GLY A CA 1
ATOM 675 C C . GLY A 1 90 ? 0.797 -2.860 -18.377 1.00 78.94 90 GLY A C 1
ATOM 676 O O . GLY A 1 90 ? 1.603 -3.371 -19.163 1.00 78.94 90 GLY A O 1
ATOM 677 N N . GLU A 1 91 ? -0.507 -3.110 -18.420 1.00 74.94 91 GLU A N 1
ATOM 678 C CA . GLU A 1 91 ? -1.131 -3.937 -19.449 1.00 74.94 91 GLU A CA 1
ATOM 679 C C . GLU A 1 91 ? -0.801 -3.402 -20.861 1.00 74.94 91 GLU A C 1
ATOM 681 O O . GLU A 1 91 ? -0.901 -2.205 -21.138 1.00 74.94 91 GLU A O 1
ATOM 686 N N . GLY A 1 92 ? -0.338 -4.282 -21.755 1.00 74.81 92 GLY A N 1
ATOM 687 C CA . GLY A 1 92 ? 0.140 -3.897 -23.091 1.00 74.81 92 GLY A CA 1
ATOM 688 C C . GLY A 1 92 ? 1.619 -3.492 -23.164 1.00 74.81 92 GLY A C 1
ATOM 689 O O . GLY A 1 92 ? 2.055 -2.988 -24.198 1.00 74.81 92 GLY A O 1
ATOM 690 N N . GLY A 1 93 ? 2.401 -3.718 -22.101 1.00 73.69 93 GLY A N 1
ATOM 691 C CA . GLY A 1 93 ? 3.859 -3.528 -22.099 1.00 73.69 93 GLY A CA 1
ATOM 692 C C . GLY A 1 93 ? 4.311 -2.081 -21.890 1.00 73.69 93 GLY A C 1
ATOM 693 O O . GLY A 1 93 ? 5.494 -1.773 -22.050 1.00 73.69 93 GLY A O 1
ATOM 694 N N . GLN A 1 94 ? 3.393 -1.183 -21.524 1.00 79.12 94 GLN A N 1
ATOM 695 C CA . GLN A 1 94 ? 3.752 0.191 -21.187 1.00 79.12 94 GLN A CA 1
ATOM 696 C C . GLN A 1 94 ? 4.556 0.226 -19.890 1.00 79.12 94 GLN A C 1
ATOM 698 O O . GLN A 1 94 ? 4.186 -0.396 -18.900 1.00 79.12 94 GLN A O 1
ATOM 703 N N . THR A 1 95 ? 5.656 0.969 -19.887 1.00 82.56 95 THR A N 1
ATOM 704 C CA . THR A 1 95 ? 6.512 1.119 -18.710 1.00 82.56 95 THR A CA 1
ATOM 705 C C . THR A 1 95 ? 6.308 2.493 -18.088 1.00 82.56 95 THR A C 1
ATOM 707 O O . THR A 1 95 ? 6.351 3.501 -18.792 1.00 82.56 95 THR A O 1
ATOM 710 N N . ILE A 1 96 ? 6.128 2.533 -16.768 1.00 84.19 96 ILE A N 1
ATOM 711 C CA . ILE A 1 96 ? 6.059 3.769 -15.982 1.00 84.19 96 ILE A CA 1
ATOM 712 C C . ILE A 1 96 ? 7.235 3.778 -15.011 1.00 84.19 96 ILE A C 1
ATOM 714 O O . ILE A 1 96 ? 7.341 2.904 -14.151 1.00 84.19 96 ILE A O 1
ATOM 718 N N . GLU A 1 97 ? 8.102 4.778 -15.134 1.00 87.50 97 GLU A N 1
ATOM 719 C CA . GLU A 1 97 ? 9.187 5.029 -14.187 1.00 87.50 97 GLU A CA 1
ATOM 720 C C . GLU A 1 97 ? 8.767 6.079 -13.157 1.00 87.50 97 GLU A C 1
ATOM 722 O O . GLU A 1 97 ? 8.240 7.143 -13.492 1.00 87.50 97 GLU A O 1
ATOM 727 N N . LEU A 1 98 ? 9.000 5.770 -11.885 1.00 86.88 98 LEU A N 1
ATOM 728 C CA . LEU A 1 98 ? 8.682 6.624 -10.751 1.00 86.88 98 LEU A CA 1
ATOM 729 C C . LEU A 1 98 ? 9.962 7.262 -10.218 1.00 86.88 98 LEU A C 1
ATOM 731 O O . LEU A 1 98 ? 10.997 6.609 -10.058 1.00 86.88 98 LEU A O 1
ATOM 735 N N . LYS A 1 99 ? 9.877 8.559 -9.911 1.00 88.25 99 LYS A N 1
ATOM 736 C CA . LYS A 1 99 ? 10.979 9.280 -9.273 1.00 88.25 99 LYS A CA 1
ATOM 737 C C . LYS A 1 99 ? 11.266 8.681 -7.904 1.00 88.25 99 LYS A C 1
ATOM 739 O O . LYS A 1 99 ? 10.356 8.258 -7.193 1.00 88.25 99 LYS A O 1
ATOM 744 N N . GLU A 1 100 ? 12.540 8.686 -7.538 1.00 82.88 100 GLU A N 1
ATOM 745 C CA . GLU A 1 100 ? 12.948 8.284 -6.204 1.00 82.88 100 GLU A CA 1
ATOM 746 C C . GLU A 1 100 ? 12.261 9.187 -5.159 1.00 82.88 100 GLU A C 1
ATOM 748 O O . GLU A 1 100 ? 12.281 10.414 -5.307 1.00 82.88 100 GLU A O 1
ATOM 753 N N . PRO A 1 101 ? 11.619 8.614 -4.125 1.00 78.56 101 PRO A N 1
ATOM 754 C CA . PRO A 1 101 ? 10.984 9.417 -3.093 1.00 78.56 101 PRO A CA 1
ATOM 755 C C . PRO A 1 101 ? 12.039 10.218 -2.328 1.00 78.56 101 PRO A C 1
ATOM 757 O O . PRO A 1 101 ? 13.117 9.715 -2.008 1.00 78.56 101 PRO A O 1
ATOM 760 N N . THR A 1 102 ? 11.745 11.472 -2.012 1.00 76.12 102 THR A N 1
ATOM 761 C CA . THR A 1 102 ? 12.573 12.269 -1.101 1.00 76.12 102 THR A CA 1
ATOM 762 C C . THR A 1 102 ? 12.270 11.892 0.355 1.00 76.12 102 THR A C 1
ATOM 764 O O . THR A 1 102 ? 11.147 11.456 0.621 1.00 76.12 102 THR A O 1
ATOM 767 N N .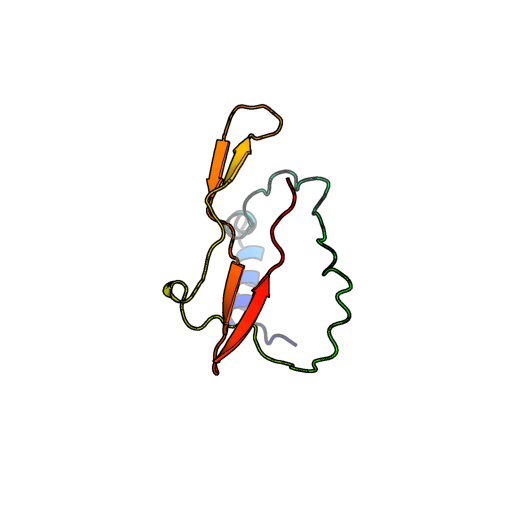 PRO A 1 103 ? 13.249 12.000 1.272 1.00 64.38 103 PRO A N 1
ATOM 768 C CA . PRO A 1 103 ? 13.026 11.821 2.708 1.00 64.38 103 PRO A CA 1
ATOM 769 C C . PRO A 1 103 ? 11.990 12.796 3.276 1.00 64.38 103 PRO A C 1
ATOM 771 O O . PRO A 1 103 ? 11.870 13.915 2.721 1.00 64.38 103 PRO A O 1
#

Secondary structure (DSSP, 8-state):
-----HHHHHHHHHHHHSTTGGGTSSPPPPPPPPS-----PPP-------------BS-GGG-EEPPPEEEE-TTSS-EEEE--EEEEEBTTS-EEE-PPPP-

Sequence (103 aa):
MTIESLLDKAVKAVVKKEKGWEKAIAPPAKGPQAPTRGKGLPGATQQEGGGSGSFVEQDYTAREHWPERSVATSDGVFTVIWPPTKKLVGEGGQTIELKEPTP

Foldseek 3Di:
DDPPDPVNVVVVVVCVVDPPSCVVPDDPDDDDDDPDDDPPDPPPPPDPDDDPDDQAAPDPVPWDFADWDWDADPVNPDIDIDTHTQWTQHDPRDIDGDDDDDD